Protein AF-A0A9X8VC52-F1 (afdb_monomer_lite)

Structure (mmCIF, N/CA/C/O backbone):
data_AF-A0A9X8VC52-F1
#
_entry.id   AF-A0A9X8VC52-F1
#
loop_
_atom_site.group_PDB
_atom_site.id
_atom_site.type_symbol
_atom_site.label_atom_id
_atom_site.label_alt_id
_atom_site.label_comp_id
_atom_site.label_asym_id
_atom_site.label_entity_id
_atom_site.label_seq_id
_atom_site.pdbx_PDB_ins_code
_atom_site.Cartn_x
_atom_site.Cartn_y
_atom_site.Cartn_z
_atom_site.occupancy
_atom_site.B_iso_or_equiv
_atom_site.auth_seq_id
_atom_site.auth_comp_id
_atom_site.auth_asym_id
_atom_site.auth_atom_id
_atom_site.pdbx_PDB_model_num
ATOM 1 N N . ASP A 1 1 ? -12.787 4.538 2.647 1.00 79.94 1 ASP A N 1
ATOM 2 C CA . ASP A 1 1 ? -11.973 5.220 1.641 1.00 79.94 1 ASP A CA 1
ATOM 3 C C . ASP A 1 1 ? -10.565 5.249 2.204 1.00 79.94 1 ASP A C 1
ATOM 5 O O . ASP A 1 1 ? -10.407 5.759 3.306 1.00 79.94 1 ASP A O 1
ATOM 9 N N . ILE A 1 2 ? -9.632 4.529 1.579 1.00 96.19 2 ILE A N 1
ATOM 10 C CA . ILE A 1 2 ? -8.248 4.355 2.063 1.00 96.19 2 ILE A CA 1
ATOM 11 C C . ILE A 1 2 ? -7.255 5.109 1.173 1.00 96.19 2 ILE A C 1
ATOM 13 O O . ILE A 1 2 ? -6.220 5.534 1.645 1.00 96.19 2 ILE A O 1
ATOM 17 N N . ILE A 1 3 ? -7.586 5.354 -0.096 1.00 97.25 3 ILE A N 1
ATOM 18 C CA . ILE A 1 3 ? -6.608 5.813 -1.088 1.00 97.25 3 ILE A CA 1
ATOM 19 C C . ILE A 1 3 ? -6.213 7.270 -0.851 1.00 97.25 3 ILE A C 1
ATOM 21 O O . ILE A 1 3 ? -5.050 7.567 -0.592 1.00 97.25 3 ILE A O 1
ATOM 25 N N . GLU A 1 4 ? -7.178 8.185 -0.934 1.00 97.75 4 GLU A N 1
ATOM 26 C CA . GLU A 1 4 ? -6.905 9.613 -0.781 1.00 97.75 4 GLU A CA 1
ATOM 27 C C . GLU A 1 4 ? -6.324 9.987 0.589 1.00 97.75 4 GLU A C 1
ATOM 29 O O . GLU A 1 4 ? -5.325 10.704 0.603 1.00 97.75 4 GLU A O 1
ATOM 34 N N . PRO A 1 5 ? -6.836 9.501 1.739 1.00 97.81 5 PRO A N 1
ATOM 35 C CA . PRO A 1 5 ? -6.215 9.836 3.016 1.00 97.81 5 PRO A CA 1
ATOM 36 C C . PRO A 1 5 ? -4.780 9.306 3.132 1.00 97.81 5 PRO A C 1
ATOM 38 O O . PRO A 1 5 ? -3.934 10.050 3.620 1.00 97.81 5 PRO A O 1
ATOM 41 N N . SER A 1 6 ? -4.472 8.108 2.618 1.00 98.38 6 SER A N 1
ATOM 42 C CA . SER A 1 6 ? -3.104 7.571 2.659 1.00 98.38 6 SER A CA 1
ATOM 43 C C . SER A 1 6 ? -2.126 8.347 1.785 1.00 98.38 6 SER A C 1
ATOM 45 O O . SER A 1 6 ? -0.975 8.543 2.168 1.00 98.38 6 SER A O 1
ATOM 47 N N . ARG A 1 7 ? -2.585 8.881 0.647 1.00 98.31 7 ARG A N 1
ATOM 48 C CA . ARG A 1 7 ? -1.779 9.769 -0.210 1.00 98.31 7 ARG A CA 1
ATOM 49 C C . ARG A 1 7 ? -1.422 11.098 0.458 1.00 98.31 7 ARG A C 1
ATOM 51 O O . ARG A 1 7 ? -0.435 11.715 0.070 1.00 98.31 7 ARG A O 1
ATOM 58 N N . GLN A 1 8 ? -2.208 11.548 1.437 1.00 98.19 8 GLN A N 1
ATOM 59 C CA . GLN A 1 8 ? -1.941 12.781 2.190 1.00 98.19 8 GLN A CA 1
ATOM 60 C C . GLN A 1 8 ? -1.029 12.561 3.405 1.00 98.19 8 GLN A C 1
ATOM 62 O O . GLN A 1 8 ? -0.668 13.521 4.089 1.00 98.19 8 GLN A O 1
ATOM 67 N N . GLU A 1 9 ? -0.658 11.317 3.709 1.00 98.38 9 GLU A N 1
ATOM 68 C CA . GLU A 1 9 ? 0.180 11.022 4.863 1.00 98.38 9 GLU A CA 1
ATOM 69 C C . GLU A 1 9 ? 1.630 11.449 4.659 1.00 98.38 9 GLU A C 1
ATOM 71 O O . GLU A 1 9 ? 2.247 11.243 3.609 1.00 98.38 9 GLU A O 1
ATOM 76 N N . LEU A 1 10 ? 2.220 11.993 5.724 1.00 98.12 10 LEU A N 1
ATOM 77 C CA . LEU A 1 10 ? 3.628 12.350 5.720 1.00 98.12 10 LEU A CA 1
ATOM 78 C C . LEU A 1 10 ? 4.489 11.094 5.535 1.00 98.12 10 LEU A C 1
ATOM 80 O O . LEU A 1 10 ? 4.510 10.208 6.386 1.00 98.12 10 LEU A O 1
ATOM 84 N N . GLY A 1 11 ? 5.254 11.065 4.447 1.00 97.81 11 GLY A N 1
ATOM 85 C CA . GLY A 1 11 ? 6.123 9.942 4.108 1.00 97.81 11 GLY A CA 1
ATOM 86 C C . GLY A 1 11 ? 5.488 8.924 3.163 1.00 97.81 11 GLY A C 1
ATOM 87 O O . GLY A 1 11 ? 6.194 7.996 2.764 1.00 97.81 11 GLY A O 1
ATOM 88 N N . ASN A 1 12 ? 4.228 9.100 2.746 1.00 98.50 12 ASN A N 1
ATOM 89 C CA . ASN A 1 12 ? 3.708 8.381 1.590 1.00 98.50 12 ASN A CA 1
ATOM 90 C C . ASN A 1 12 ? 4.373 8.914 0.309 1.00 98.50 12 ASN A C 1
ATOM 92 O O . ASN A 1 12 ? 4.380 10.115 0.048 1.00 98.50 12 ASN A O 1
ATOM 96 N N . LEU A 1 13 ? 4.983 8.024 -0.471 1.00 98.06 13 LEU A N 1
ATOM 97 C CA . LEU A 1 13 ? 5.622 8.339 -1.756 1.00 98.06 13 LEU A CA 1
ATOM 98 C C . LEU A 1 13 ? 4.842 7.761 -2.941 1.00 98.06 13 LEU A C 1
ATOM 100 O O . LEU A 1 13 ? 5.023 8.205 -4.073 1.00 98.06 13 LEU A O 1
ATOM 104 N N . GLN A 1 14 ? 4.050 6.720 -2.691 1.00 98.31 14 GLN A N 1
ATOM 105 C CA . GLN A 1 14 ? 3.165 6.077 -3.651 1.00 98.31 14 GLN A CA 1
ATOM 106 C C . GLN A 1 14 ? 2.085 5.311 -2.885 1.00 98.31 14 GLN A C 1
ATOM 108 O O . GLN A 1 14 ? 2.403 4.619 -1.914 1.00 98.31 14 GLN A O 1
ATOM 113 N N . TYR A 1 15 ? 0.841 5.399 -3.352 1.00 98.31 15 TYR A N 1
ATOM 114 C CA . TYR A 1 15 ? -0.276 4.599 -2.858 1.00 98.31 15 TYR A CA 1
ATOM 115 C C . TYR A 1 15 ? -1.298 4.419 -3.982 1.00 98.31 15 TYR A C 1
ATOM 117 O O . TYR A 1 15 ? -2.192 5.248 -4.178 1.00 98.31 15 TYR A O 1
ATOM 125 N N . ASP A 1 16 ? -1.117 3.361 -4.768 1.00 98.31 16 ASP A N 1
ATOM 126 C CA . ASP A 1 16 ? -1.882 3.139 -5.993 1.00 98.31 16 ASP A CA 1
ATOM 127 C C . ASP A 1 16 ? -2.564 1.772 -5.986 1.00 98.31 16 ASP A C 1
ATOM 129 O O . ASP A 1 16 ? -1.909 0.730 -5.883 1.00 98.31 16 ASP A O 1
ATOM 133 N N . LEU A 1 17 ? -3.888 1.780 -6.148 1.00 97.62 17 LEU A N 1
ATOM 134 C CA . LEU A 1 17 ? -4.705 0.579 -6.272 1.00 97.62 17 LEU A CA 1
ATOM 135 C C . LEU A 1 17 ? -4.820 0.156 -7.735 1.00 97.62 17 LEU A C 1
ATOM 137 O O . LEU A 1 17 ? -5.252 0.927 -8.592 1.00 97.62 17 LEU A O 1
ATOM 141 N N . HIS A 1 18 ? -4.512 -1.105 -7.991 1.00 98.25 18 HIS A N 1
ATOM 142 C 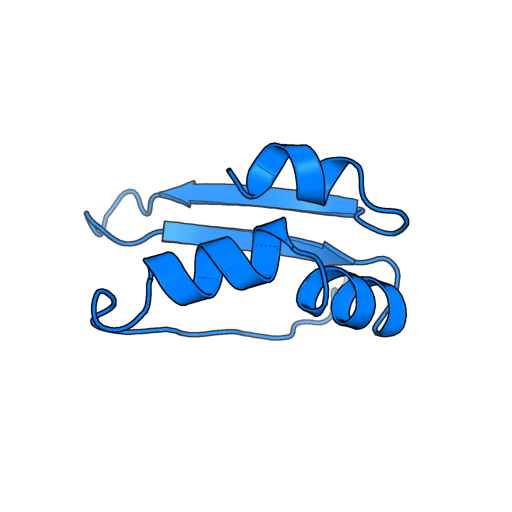CA . HIS A 1 18 ? -4.613 -1.734 -9.295 1.00 98.25 18 HIS A CA 1
ATOM 143 C C . HIS A 1 18 ? -5.579 -2.910 -9.228 1.00 98.25 18 HIS A C 1
ATOM 145 O O . HIS A 1 18 ? -5.734 -3.550 -8.188 1.00 98.25 18 HIS A O 1
ATOM 151 N N . ARG A 1 19 ? -6.202 -3.216 -10.364 1.00 97.75 19 ARG A N 1
ATOM 152 C CA . ARG A 1 19 ? -6.887 -4.490 -10.589 1.00 97.75 19 ARG A CA 1
ATOM 153 C C . ARG A 1 19 ? -6.021 -5.347 -11.499 1.00 97.75 19 ARG A C 1
ATOM 155 O O . ARG A 1 19 ? -5.455 -4.824 -12.461 1.00 97.75 19 ARG A O 1
ATOM 162 N N . ASP A 1 20 ? -5.938 -6.634 -11.208 1.00 97.94 20 ASP A N 1
ATOM 163 C CA . ASP A 1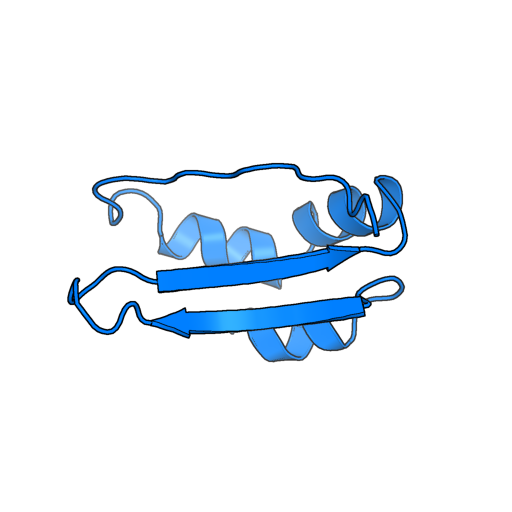 20 ? -5.331 -7.589 -12.128 1.00 97.94 20 ASP A CA 1
ATOM 164 C C . ASP A 1 20 ? -6.199 -7.686 -13.399 1.00 97.94 20 ASP A C 1
ATOM 166 O O . ASP A 1 20 ? -7.433 -7.679 -13.329 1.00 97.94 20 ASP A O 1
ATOM 170 N N . LEU A 1 21 ? -5.562 -7.699 -14.571 1.00 97.81 21 LEU A N 1
ATOM 171 C CA . LEU A 1 21 ? -6.257 -7.753 -15.862 1.00 97.81 21 LEU A CA 1
ATOM 172 C C . LEU A 1 21 ? -6.641 -9.181 -16.263 1.00 97.81 21 LEU A C 1
ATOM 174 O O . LEU A 1 21 ? -7.592 -9.360 -17.020 1.00 97.81 21 LEU A O 1
ATOM 178 N N . GLU A 1 22 ? -5.919 -10.182 -15.762 1.00 98.19 22 GLU A N 1
ATOM 179 C CA . GLU A 1 22 ? -6.111 -11.597 -16.085 1.00 98.19 22 GLU A CA 1
ATOM 180 C C . GLU A 1 22 ? -6.898 -12.333 -14.993 1.00 98.19 22 GLU A C 1
ATOM 182 O O . GLU A 1 22 ? -7.520 -13.361 -15.265 1.00 98.19 22 GLU A O 1
ATOM 187 N N . LYS A 1 23 ? -6.908 -11.808 -13.759 1.00 97.19 23 LYS A N 1
ATOM 188 C CA . LYS A 1 23 ? -7.575 -12.421 -12.600 1.00 97.19 23 LYS A CA 1
ATOM 189 C C . LYS A 1 23 ? -8.643 -11.497 -12.002 1.00 97.19 23 LYS A C 1
ATOM 191 O O . LYS A 1 23 ? -8.346 -10.703 -11.106 1.00 97.19 23 LYS A O 1
ATOM 196 N N . PRO A 1 24 ? -9.908 -11.603 -12.450 1.00 96.75 24 PRO A N 1
ATOM 197 C CA . PRO A 1 24 ? -11.010 -10.849 -11.863 1.00 96.75 24 PRO A CA 1
ATOM 198 C C . PRO A 1 24 ? -11.094 -11.040 -10.345 1.00 96.75 24 PRO A C 1
ATOM 200 O O . PRO A 1 24 ? -10.966 -12.154 -9.845 1.00 96.75 24 PRO A O 1
ATOM 203 N N . GLY A 1 25 ? -11.319 -9.949 -9.612 1.00 95.69 25 GLY A N 1
ATOM 204 C CA . GLY A 1 25 ? -11.392 -9.965 -8.147 1.00 95.69 25 GLY A CA 1
ATOM 205 C C . GLY A 1 25 ? -10.039 -9.854 -7.437 1.00 95.69 25 GLY A C 1
ATOM 206 O O . GLY A 1 25 ? -10.024 -9.673 -6.223 1.00 95.69 25 GLY A O 1
ATOM 207 N N . VAL A 1 26 ? -8.917 -9.887 -8.167 1.00 97.25 26 VAL A N 1
ATOM 208 C CA . VAL A 1 26 ? -7.592 -9.613 -7.601 1.00 97.25 26 VAL A CA 1
ATOM 209 C C . VAL A 1 26 ? -7.284 -8.123 -7.695 1.00 97.25 26 VAL A C 1
ATOM 211 O O . VAL A 1 26 ? -7.341 -7.510 -8.766 1.00 97.25 26 VAL A O 1
ATOM 214 N N . PHE A 1 27 ? -6.923 -7.552 -6.552 1.00 97.19 27 PHE A N 1
ATOM 215 C CA . PHE A 1 27 ? -6.518 -6.162 -6.415 1.00 97.19 27 PHE A CA 1
ATOM 216 C C . PHE A 1 27 ? -5.131 -6.090 -5.785 1.00 97.19 27 PHE A C 1
ATOM 218 O O . PHE A 1 27 ? -4.796 -6.900 -4.923 1.00 97.19 27 PHE A O 1
ATOM 225 N N . VAL A 1 28 ? -4.326 -5.123 -6.219 1.00 97.69 28 VAL A N 1
ATOM 226 C CA . VAL A 1 28 ? -2.940 -4.959 -5.770 1.00 97.69 28 VAL A CA 1
ATOM 227 C C . VAL A 1 28 ? -2.693 -3.502 -5.416 1.00 97.69 28 VAL A C 1
ATOM 229 O O . VAL A 1 28 ? -2.901 -2.614 -6.244 1.00 97.69 28 VAL A O 1
ATOM 232 N N . PHE A 1 29 ? -2.215 -3.266 -4.199 1.00 97.94 29 PHE A N 1
ATOM 233 C CA . PHE A 1 29 ? -1.659 -1.978 -3.809 1.00 97.94 29 PHE A CA 1
ATOM 234 C C . PHE A 1 29 ? -0.160 -1.946 -4.099 1.00 97.94 29 PHE A C 1
ATOM 236 O O . PHE A 1 29 ? 0.584 -2.836 -3.684 1.00 97.94 29 PHE A O 1
ATOM 243 N N . PHE A 1 30 ? 0.284 -0.902 -4.798 1.00 98.06 30 PHE A N 1
ATOM 244 C CA . PHE A 1 30 ? 1.690 -0.517 -4.818 1.00 98.06 30 PHE A CA 1
ATOM 245 C C . PHE A 1 30 ? 1.889 0.647 -3.864 1.00 98.06 30 PHE A C 1
ATOM 247 O O . PHE A 1 30 ? 1.394 1.753 -4.090 1.00 98.06 30 PHE A O 1
ATOM 254 N N . GLU A 1 31 ? 2.636 0.370 -2.803 1.00 98.12 31 GLU A N 1
ATOM 255 C CA . GLU A 1 31 ? 2.919 1.329 -1.752 1.00 98.12 31 GLU A CA 1
ATOM 256 C C . GLU A 1 31 ? 4.413 1.597 -1.670 1.00 98.12 31 GLU A C 1
ATOM 258 O O . GLU A 1 31 ? 5.242 0.681 -1.687 1.00 98.12 31 GLU A O 1
ATOM 263 N N . ARG A 1 32 ? 4.768 2.873 -1.552 1.00 98.25 32 ARG A N 1
ATOM 264 C CA . ARG A 1 32 ? 6.133 3.287 -1.248 1.00 98.25 32 ARG A CA 1
ATOM 265 C C . ARG A 1 32 ? 6.091 4.260 -0.095 1.00 98.25 32 ARG A C 1
ATOM 267 O O . ARG A 1 32 ? 5.446 5.298 -0.178 1.00 98.25 32 ARG A O 1
ATOM 274 N N . TRP A 1 33 ? 6.850 3.935 0.935 1.00 98.44 33 TRP A N 1
ATOM 275 C CA . TRP A 1 33 ? 6.965 4.732 2.143 1.00 98.44 33 TRP A CA 1
ATOM 276 C C . TRP A 1 33 ? 8.397 5.237 2.285 1.00 98.44 33 TRP A C 1
ATOM 278 O O . TRP A 1 33 ? 9.352 4.549 1.915 1.00 98.44 33 TRP A O 1
ATOM 288 N N . ALA A 1 34 ? 8.547 6.458 2.790 1.00 98.06 34 ALA A N 1
ATOM 289 C CA . ALA A 1 34 ? 9.844 7.091 2.999 1.00 98.06 34 ALA A CA 1
ATOM 290 C C . ALA A 1 34 ? 10.680 6.364 4.064 1.00 98.06 34 ALA A C 1
ATOM 292 O O . ALA A 1 34 ? 11.908 6.410 4.011 1.00 98.06 34 ALA A O 1
ATOM 293 N N . SER A 1 35 ? 10.023 5.682 5.007 1.00 97.75 35 SER A N 1
ATOM 294 C CA . SER A 1 35 ? 10.667 4.877 6.042 1.00 97.75 35 SER A CA 1
ATOM 295 C C . SER A 1 35 ? 9.716 3.824 6.629 1.00 97.75 35 SER A C 1
ATOM 297 O O . SER A 1 35 ? 8.516 3.829 6.340 1.00 97.75 35 SER A O 1
ATOM 299 N N . SER A 1 36 ? 10.252 2.927 7.463 1.00 96.38 36 SER A N 1
ATOM 300 C CA . SER A 1 36 ? 9.462 1.979 8.263 1.00 96.38 36 SER A CA 1
ATOM 301 C C . SER A 1 36 ? 8.509 2.692 9.217 1.00 96.38 36 SER A C 1
ATOM 303 O O . SER A 1 36 ? 7.353 2.310 9.313 1.00 96.38 36 SER A O 1
ATOM 305 N N . GLU A 1 37 ? 8.956 3.777 9.848 1.00 98.25 37 GLU A N 1
ATOM 306 C CA . GLU A 1 37 ? 8.162 4.526 10.827 1.00 98.25 37 GLU A CA 1
ATOM 307 C C . GLU A 1 37 ? 6.960 5.221 10.173 1.00 98.25 37 GLU A C 1
ATOM 309 O O . GLU A 1 37 ? 5.920 5.379 10.807 1.00 98.25 37 GLU A O 1
ATOM 314 N N . ALA A 1 38 ? 7.087 5.647 8.909 1.00 98.38 38 ALA A N 1
ATOM 315 C CA . ALA A 1 38 ? 5.964 6.198 8.149 1.00 98.38 38 ALA A CA 1
ATOM 316 C C . ALA A 1 38 ? 4.905 5.123 7.855 1.00 98.38 38 ALA A C 1
ATOM 318 O O . ALA A 1 38 ? 3.718 5.373 8.037 1.00 98.38 38 ALA A O 1
ATOM 319 N N . LEU A 1 39 ? 5.336 3.914 7.478 1.00 98.19 39 LEU A N 1
ATOM 320 C CA . LEU A 1 39 ? 4.437 2.775 7.283 1.00 98.19 39 LEU A CA 1
ATOM 321 C C . LEU A 1 39 ? 3.774 2.331 8.599 1.00 98.19 39 LEU A C 1
ATOM 323 O O . LEU A 1 39 ? 2.590 2.010 8.613 1.00 98.19 39 LEU A O 1
ATOM 327 N N . ASP A 1 40 ? 4.506 2.322 9.713 1.00 98.25 40 ASP A N 1
ATOM 328 C CA . ASP A 1 40 ? 3.932 1.955 11.011 1.00 98.25 40 ASP A CA 1
ATOM 329 C C . ASP A 1 40 ? 2.851 2.960 11.435 1.00 98.25 40 ASP A C 1
ATOM 331 O O . ASP A 1 40 ? 1.756 2.557 11.824 1.00 98.25 40 ASP A O 1
ATOM 335 N N . LYS A 1 41 ? 3.099 4.264 11.245 1.00 98.31 41 LYS A N 1
ATOM 336 C CA . LYS A 1 41 ? 2.083 5.306 11.459 1.00 98.31 41 LYS A CA 1
ATOM 337 C C . LYS A 1 41 ? 0.862 5.122 10.565 1.00 98.31 41 LYS A C 1
ATOM 339 O O . LYS A 1 41 ? -0.252 5.245 11.066 1.00 98.31 41 LYS A O 1
ATOM 344 N N . HIS A 1 42 ? 1.058 4.806 9.284 1.00 98.31 42 HIS A N 1
ATOM 345 C CA . HIS A 1 42 ? -0.035 4.503 8.358 1.00 98.31 42 HIS A CA 1
ATOM 346 C C . HIS A 1 42 ? -0.932 3.381 8.890 1.00 98.31 42 HIS A C 1
ATOM 348 O O . HIS A 1 42 ? -2.156 3.534 8.944 1.00 98.31 42 HIS A O 1
ATOM 354 N N . ASN A 1 43 ? -0.323 2.294 9.373 1.00 97.69 43 ASN A N 1
ATOM 355 C CA . ASN A 1 43 ? -1.048 1.154 9.930 1.00 97.69 43 ASN A CA 1
ATOM 356 C C . ASN A 1 43 ? -1.880 1.528 11.168 1.00 97.69 43 ASN A C 1
ATOM 358 O O . ASN A 1 43 ? -2.875 0.871 11.453 1.00 97.69 43 ASN A O 1
ATOM 362 N N . GLU A 1 44 ? -1.518 2.576 11.906 1.00 98.00 44 GLU A N 1
ATOM 363 C CA . GLU A 1 44 ? -2.265 3.049 13.079 1.00 98.00 44 GLU A CA 1
ATOM 364 C C . GLU A 1 44 ? -3.405 4.020 12.725 1.00 98.00 44 GLU A C 1
ATOM 366 O O . GLU A 1 44 ? -4.243 4.342 13.572 1.00 98.00 44 GLU A O 1
ATOM 371 N N . THR A 1 45 ? -3.479 4.494 11.478 1.00 98.19 45 THR A N 1
ATOM 372 C CA . THR A 1 45 ? -4.496 5.469 11.075 1.00 98.19 45 THR A CA 1
ATOM 373 C C . THR A 1 45 ? -5.910 4.887 11.090 1.00 98.19 45 THR A C 1
ATOM 375 O O . THR A 1 45 ? -6.163 3.715 10.800 1.00 98.19 45 THR A O 1
ATOM 378 N N . ALA A 1 46 ? -6.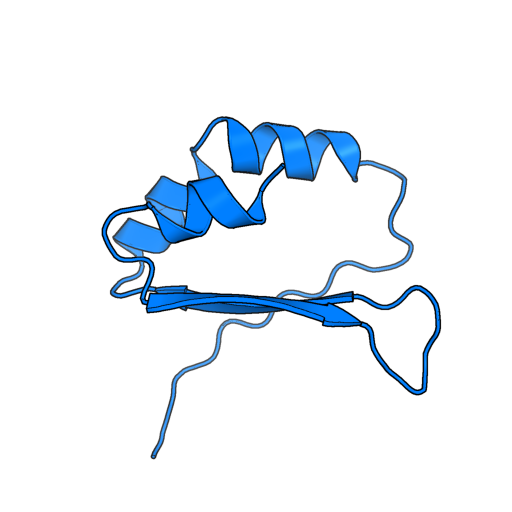892 5.754 11.351 1.00 98.00 46 ALA A N 1
ATOM 379 C CA . ALA A 1 46 ? -8.296 5.352 11.378 1.00 98.00 46 ALA A CA 1
ATOM 380 C C . ALA A 1 46 ? -8.787 4.792 10.030 1.00 98.00 46 ALA A C 1
ATOM 382 O O . ALA A 1 46 ? -9.595 3.866 10.009 1.00 98.00 46 ALA A O 1
ATOM 383 N N . HIS A 1 47 ? -8.322 5.341 8.905 1.00 98.00 47 HIS A N 1
ATOM 384 C CA . HIS A 1 47 ? -8.775 4.913 7.584 1.00 98.00 47 HIS A CA 1
ATOM 385 C C . HIS A 1 47 ? -8.198 3.541 7.195 1.00 98.00 47 HIS A C 1
ATOM 387 O O . HIS A 1 47 ? -8.932 2.738 6.615 1.00 98.00 47 HIS A O 1
ATOM 393 N N . PHE A 1 48 ? -6.956 3.228 7.591 1.00 97.81 48 PHE A N 1
ATOM 394 C CA . PHE A 1 48 ? -6.382 1.889 7.442 1.00 97.81 48 PHE A CA 1
ATOM 395 C C . PHE A 1 48 ? -7.108 0.859 8.317 1.00 97.81 48 PHE A C 1
ATOM 397 O O . PHE A 1 48 ? -7.597 -0.150 7.811 1.00 97.81 48 PHE A O 1
ATOM 404 N N . GLN A 1 49 ? -7.281 1.142 9.612 1.00 97.62 49 GLN A N 1
ATOM 405 C CA . GLN A 1 49 ? -7.964 0.232 10.541 1.00 97.62 49 GLN A CA 1
ATOM 406 C C . GLN A 1 49 ? -9.409 -0.069 10.106 1.00 97.62 49 GLN A C 1
ATOM 408 O O . GLN A 1 49 ? -9.857 -1.218 10.119 1.00 97.62 49 GLN A O 1
ATOM 413 N N . GLN A 1 50 ? -10.135 0.947 9.630 1.00 97.25 50 GLN A N 1
ATOM 414 C CA . GLN A 1 50 ? -11.473 0.760 9.062 1.00 97.25 50 GLN A CA 1
ATOM 415 C C . GLN A 1 50 ? -11.460 -0.072 7.778 1.00 97.25 50 GLN A C 1
ATOM 417 O O . GLN A 1 50 ? -12.391 -0.841 7.544 1.00 97.25 50 GLN A O 1
ATOM 422 N N . PHE A 1 51 ? -10.452 0.094 6.922 1.00 96.19 51 PHE A N 1
ATOM 423 C CA . PHE A 1 51 ? -10.321 -0.696 5.704 1.00 96.19 51 PHE A CA 1
ATOM 424 C C . PHE A 1 51 ? -10.071 -2.172 6.017 1.00 96.19 51 PHE A C 1
ATOM 426 O O . PHE A 1 51 ? -10.810 -3.016 5.512 1.00 96.19 51 PHE A O 1
ATOM 433 N N . VAL A 1 52 ? -9.125 -2.475 6.911 1.00 94.94 52 VAL A N 1
ATOM 434 C CA . VAL A 1 52 ? -8.839 -3.848 7.357 1.00 94.94 52 VAL A CA 1
ATOM 435 C C . VAL A 1 52 ? -10.086 -4.492 7.963 1.00 94.94 52 VAL 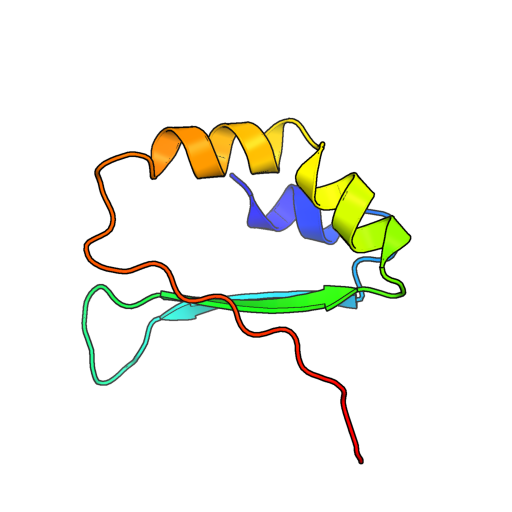A C 1
ATOM 437 O O . VAL A 1 52 ? -10.477 -5.578 7.547 1.00 94.94 52 VAL A O 1
ATOM 440 N N . SER A 1 53 ? -10.789 -3.789 8.856 1.00 95.88 53 SER A N 1
ATOM 441 C CA . SER A 1 53 ? -12.041 -4.288 9.441 1.00 95.88 53 SER A CA 1
ATOM 442 C C . SER A 1 53 ? -13.127 -4.562 8.393 1.00 95.88 53 SER A C 1
ATOM 444 O O . SER A 1 53 ? -13.881 -5.524 8.515 1.00 95.88 53 SER A O 1
ATOM 446 N N . ARG A 1 54 ? -13.216 -3.759 7.324 1.00 94.56 54 ARG A N 1
ATOM 447 C CA . ARG A 1 54 ? -14.185 -3.999 6.241 1.00 94.56 54 ARG A CA 1
ATOM 448 C C . ARG A 1 54 ? -13.848 -5.218 5.393 1.00 94.56 54 ARG A C 1
ATOM 450 O O . ARG A 1 54 ? -14.773 -5.740 4.766 1.00 94.56 54 ARG A O 1
ATOM 457 N N . LEU A 1 55 ? -12.577 -5.606 5.327 1.00 93.69 55 LEU A N 1
ATOM 458 C CA . LEU A 1 55 ? -12.089 -6.762 4.577 1.00 93.69 55 LEU A CA 1
ATOM 459 C C . LEU A 1 55 ? -12.102 -8.060 5.387 1.00 93.69 55 LEU A C 1
ATOM 461 O O . LEU A 1 55 ? -12.002 -9.132 4.792 1.00 93.69 55 LEU A O 1
ATOM 465 N N . ASP A 1 56 ? -12.256 -7.973 6.708 1.00 94.06 56 ASP A N 1
ATOM 466 C CA . ASP A 1 56 ? -12.289 -9.135 7.590 1.00 94.06 56 ASP A CA 1
ATOM 467 C C . ASP A 1 56 ? -13.345 -10.161 7.143 1.00 94.06 56 ASP A C 1
ATOM 469 O O . ASP A 1 56 ? -14.504 -9.823 6.877 1.00 94.06 56 ASP A O 1
ATOM 473 N N . GLY A 1 57 ? -12.910 -11.413 6.983 1.00 95.56 57 GLY A N 1
ATOM 474 C CA . GLY A 1 57 ? -13.729 -12.520 6.482 1.00 95.56 57 GLY A CA 1
ATOM 475 C C . GLY A 1 57 ? -14.183 -12.424 5.016 1.00 95.56 57 GLY A C 1
ATOM 476 O O . GLY A 1 57 ? -15.031 -13.215 4.609 1.00 95.56 57 GLY A O 1
ATOM 477 N N . LYS A 1 58 ? -13.669 -11.475 4.217 1.00 95.25 58 LYS A N 1
ATOM 478 C CA . LYS A 1 58 ? -14.079 -11.267 2.808 1.00 95.25 58 LYS A CA 1
ATOM 479 C C . LYS A 1 58 ? -12.989 -11.544 1.777 1.00 95.25 58 LYS A C 1
ATOM 481 O O . LYS A 1 58 ? -13.237 -11.386 0.584 1.00 95.25 58 LYS A O 1
ATOM 486 N N . LEU A 1 59 ? -11.788 -11.896 2.225 1.00 95.44 59 LEU A N 1
ATOM 487 C CA . LEU A 1 59 ? -10.661 -12.212 1.357 1.00 95.44 59 LEU A CA 1
ATOM 488 C C . LEU A 1 59 ? -10.422 -13.718 1.351 1.00 95.44 59 LEU A C 1
ATOM 490 O O . LEU A 1 59 ? -10.271 -14.314 2.415 1.00 95.44 59 LEU A O 1
ATOM 494 N N . ASP A 1 60 ? -10.303 -14.301 0.161 1.00 96.69 60 ASP A N 1
ATOM 495 C CA . ASP A 1 60 ? -9.825 -15.679 0.018 1.00 96.69 60 ASP A CA 1
ATOM 496 C C . ASP A 1 60 ? -8.330 -15.777 0.366 1.00 96.69 60 ASP A C 1
ATOM 498 O O . ASP A 1 60 ? -7.884 -16.735 0.993 1.00 96.69 60 ASP A O 1
ATOM 502 N N . VAL A 1 61 ? -7.545 -14.769 -0.039 1.00 94.88 61 VAL A N 1
ATOM 503 C CA . VAL A 1 61 ? -6.096 -14.681 0.192 1.00 94.88 61 VAL A CA 1
ATOM 504 C C . VAL A 1 61 ? -5.695 -13.226 0.442 1.00 94.88 61 VAL A C 1
ATOM 506 O O . VAL A 1 61 ? -6.128 -12.325 -0.276 1.00 94.88 61 VAL A O 1
ATOM 509 N N . LEU A 1 62 ? -4.814 -13.011 1.422 1.00 95.12 62 LEU A N 1
ATOM 510 C CA . LEU A 1 62 ? -4.083 -11.760 1.637 1.00 95.12 62 LEU A CA 1
ATOM 511 C C . LEU A 1 62 ? -2.579 -12.056 1.585 1.00 95.12 62 LEU A C 1
ATOM 513 O O . LEU A 1 62 ? -2.077 -12.830 2.397 1.00 95.12 62 LEU A O 1
ATOM 517 N N . ASP A 1 63 ? -1.868 -11.443 0.639 1.00 96.19 63 ASP A N 1
ATOM 518 C CA . ASP A 1 63 ? -0.413 -11.568 0.484 1.00 96.19 63 ASP A CA 1
ATOM 519 C C . ASP A 1 63 ? 0.229 -10.176 0.539 1.00 96.19 63 ASP A C 1
ATOM 521 O O . ASP A 1 63 ? -0.191 -9.261 -0.169 1.00 96.19 63 ASP A O 1
ATOM 525 N N . ILE A 1 64 ? 1.239 -10.010 1.395 1.00 95.94 64 ILE A N 1
ATOM 526 C CA . ILE A 1 64 ? 1.943 -8.740 1.610 1.00 95.94 64 ILE A CA 1
ATOM 527 C C . ILE A 1 64 ? 3.439 -8.986 1.455 1.00 95.94 64 ILE A C 1
ATOM 529 O O . ILE A 1 64 ? 4.051 -9.723 2.230 1.00 95.94 64 ILE A O 1
ATOM 533 N N . LYS A 1 65 ? 4.056 -8.308 0.482 1.00 97.12 65 LYS A N 1
ATOM 534 C CA . LYS A 1 65 ?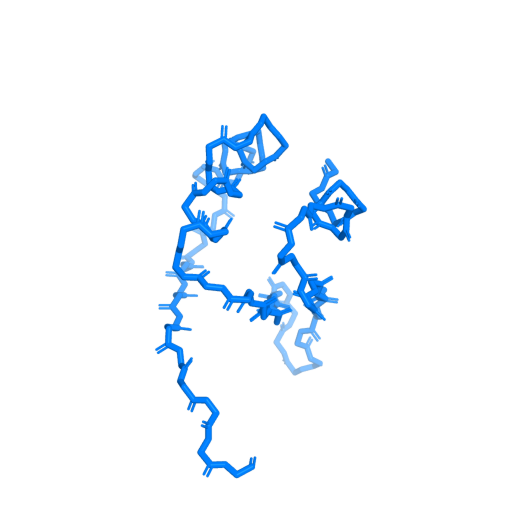 5.494 -8.417 0.208 1.00 97.12 65 LYS A CA 1
ATOM 535 C C . LYS A 1 65 ? 6.200 -7.105 0.504 1.00 97.12 65 LYS A C 1
ATOM 537 O O . LYS A 1 65 ? 5.989 -6.108 -0.180 1.00 97.12 65 LYS A O 1
ATOM 542 N N . LYS A 1 66 ? 7.102 -7.124 1.488 1.00 96.06 66 LYS A N 1
ATOM 543 C CA . LYS A 1 66 ? 8.027 -6.014 1.746 1.00 96.06 66 LYS A CA 1
ATOM 544 C C . LYS A 1 66 ? 9.230 -6.146 0.819 1.00 96.06 66 LYS A C 1
ATOM 546 O O . LYS A 1 66 ? 9.980 -7.116 0.905 1.00 96.06 66 LYS A O 1
ATOM 551 N N . LEU A 1 67 ? 9.397 -5.179 -0.077 1.00 95.94 67 LEU A N 1
ATOM 552 C CA . LEU A 1 67 ? 10.426 -5.191 -1.115 1.00 95.94 67 LEU A CA 1
ATOM 553 C C . LEU A 1 67 ? 11.344 -3.975 -0.974 1.00 95.94 67 LEU A C 1
ATOM 555 O O . LEU A 1 67 ? 10.926 -2.909 -0.528 1.00 95.94 67 LEU A O 1
ATOM 559 N N . LYS A 1 68 ? 12.600 -4.126 -1.399 1.00 93.75 68 LYS A N 1
ATOM 560 C CA . LYS A 1 68 ? 13.572 -3.032 -1.499 1.00 93.75 68 LYS A CA 1
ATOM 561 C C . LYS A 1 68 ? 13.884 -2.782 -2.971 1.00 93.75 68 LYS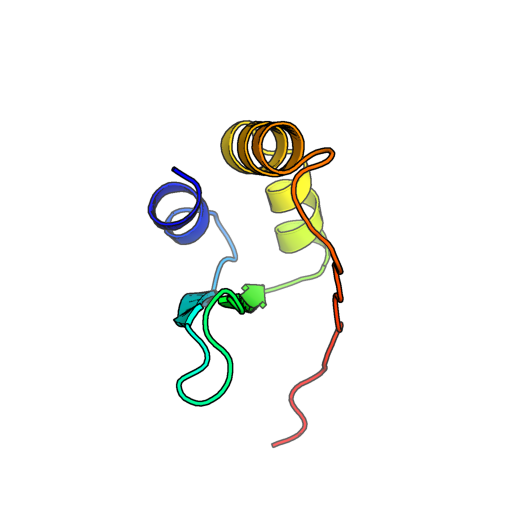 A C 1
ATOM 563 O O . LYS A 1 68 ? 14.244 -3.714 -3.684 1.00 93.75 68 LYS A O 1
ATOM 568 N N . LYS A 1 69 ? 13.773 -1.529 -3.423 1.00 93.12 69 LYS A N 1
ATOM 569 C CA . LYS A 1 69 ? 14.211 -1.125 -4.769 1.00 93.12 69 LYS A CA 1
ATOM 570 C C . LYS A 1 69 ? 15.737 -1.274 -4.879 1.00 93.12 69 LYS A C 1
ATOM 572 O O . LYS A 1 69 ? 16.452 -0.802 -3.997 1.00 93.12 69 LYS A O 1
ATOM 577 N N . ILE A 1 70 ? 16.215 -1.920 -5.944 1.00 96.44 70 ILE A N 1
ATOM 578 C CA . ILE A 1 70 ? 17.644 -2.230 -6.157 1.00 96.44 70 ILE A CA 1
ATOM 579 C C . ILE A 1 70 ? 18.302 -1.446 -7.305 1.00 96.44 70 ILE A C 1
ATOM 581 O O . ILE A 1 70 ? 19.526 -1.386 -7.351 1.00 96.44 70 ILE A O 1
ATOM 585 N N . ALA A 1 71 ? 17.514 -0.841 -8.199 1.00 90.06 71 ALA A N 1
ATOM 586 C CA . ALA A 1 71 ? 17.939 0.037 -9.293 1.00 90.06 71 ALA A CA 1
ATOM 587 C C . ALA A 1 71 ? 16.779 0.973 -9.657 1.00 90.06 71 ALA A C 1
ATOM 589 O O . ALA A 1 71 ? 15.626 0.484 -9.630 1.00 90.06 71 ALA A O 1
#

InterPro domains:
  IPR007138 Antibiotic biosynthesis monooxygenase domain [PF03992] (3-52)
  IPR007138 Antibiotic biosynthesis monooxygenase domain [PS51725] (1-70)
  IPR011008 Dimeric alpha-beta barrel [SSF54909] (2-59)
  IPR050744 AI-2 Signaling Cycle Isomerase LsrG [PTHR33336] (1-69)

Radius of gyration: 12.95 Å; chains: 1; bounding box: 32×28×29 Å

Foldseek 3Di:
DLQVVLCVQDFWPAWDKDDDPVDPPDIDTDTGGNDPVSVVVSCVDPSNVVVVVVCVPPDPDDDDDDDDDDD

Organism: Serratia marcescens (NCBI:txid615)

Sequence (71 aa):
DIIEPSRQELGNLQYDLHRDLEKPGVFVFFERWASSEALDKHNETAHFQQFVSRLDGKLDVLDIKKLKKIA

Secondary structure (DSSP, 8-state):
--HHHHHTSTTEEEEEEEE-SSSTT-EEEEEEESSHHHHHHHHHSHHHHHHHHHHTT--S-----------

pLDDT: mean 96.78, std 2.56, range [79.94, 98.5]